Protein AF-A0AAD7AFH5-F1 (afdb_monomer_lite)

pLDDT: mean 79.19, std 22.58, range [30.28, 98.25]

Sequence (135 aa):
MSTRVCSRPLPSPRAKLTPLAASGVFSVGASILIDAPREKVWQILIDLPSYGKWNPFTRSMTVVSKSGSSLDDQTLVVGRLFISAVNIPPGMTPPRMSGTSLVTTLEHDNFRSAWVTPPAFGRGLCPWSGGRCSR

Structure (mmCIF, N/CA/C/O backbone):
data_AF-A0AAD7AFH5-F1
#
_entry.id   AF-A0AAD7AFH5-F1
#
loop_
_atom_site.group_PDB
_atom_site.id
_atom_site.type_symbol
_atom_site.label_atom_id
_atom_site.label_alt_id
_atom_site.label_comp_id
_atom_site.label_asym_id
_atom_site.label_entity_id
_atom_site.label_seq_id
_atom_site.pdbx_PDB_ins_code
_atom_site.Cartn_x
_atom_site.Cartn_y
_atom_site.Cartn_z
_atom_site.occupancy
_atom_site.B_iso_or_equiv
_atom_site.auth_seq_id
_atom_site.auth_comp_id
_atom_site.auth_asym_id
_atom_site.auth_atom_id
_atom_site.pdbx_PDB_model_num
ATOM 1 N N . MET A 1 1 ? -8.189 -13.302 -67.628 1.00 43.25 1 MET A N 1
ATOM 2 C CA . MET A 1 1 ? -8.700 -13.839 -66.347 1.00 43.25 1 MET A CA 1
ATOM 3 C C . MET A 1 1 ? -7.773 -14.951 -65.886 1.00 43.25 1 MET A C 1
ATOM 5 O O . MET A 1 1 ? -7.646 -15.935 -66.595 1.00 43.25 1 MET A O 1
ATOM 9 N N . SER A 1 2 ? -7.078 -14.777 -64.762 1.00 39.88 2 SER A N 1
ATOM 10 C CA . SER A 1 2 ? -6.349 -15.865 -64.098 1.00 39.88 2 SER A CA 1
ATOM 11 C C . SER A 1 2 ? -6.234 -15.531 -62.613 1.00 39.88 2 SER A C 1
ATOM 13 O O . SER A 1 2 ? -5.358 -14.784 -62.182 1.00 39.88 2 SER A O 1
ATOM 15 N N . THR A 1 3 ? -7.209 -15.997 -61.839 1.00 39.31 3 THR A N 1
ATOM 16 C CA . THR A 1 3 ? -7.230 -15.907 -60.378 1.00 39.31 3 THR A CA 1
ATOM 17 C C . THR A 1 3 ? -6.414 -17.063 -59.813 1.00 39.31 3 THR A C 1
ATOM 19 O O . THR A 1 3 ? -6.829 -18.217 -59.901 1.00 39.31 3 THR A O 1
ATOM 22 N N . ARG A 1 4 ? -5.252 -16.767 -59.222 1.00 38.69 4 ARG A N 1
ATOM 23 C CA . ARG A 1 4 ? -4.531 -17.741 -58.396 1.00 38.69 4 ARG A CA 1
ATOM 24 C C . ARG A 1 4 ? -5.231 -17.853 -57.045 1.00 38.69 4 ARG A C 1
ATOM 26 O O . ARG A 1 4 ? -5.227 -16.911 -56.261 1.00 38.69 4 ARG A O 1
ATOM 33 N N . VAL A 1 5 ? -5.826 -19.013 -56.793 1.00 45.09 5 VAL A N 1
ATOM 34 C CA . VAL A 1 5 ? -6.322 -19.412 -55.475 1.00 45.09 5 VAL A CA 1
ATOM 35 C C . VAL A 1 5 ? -5.116 -19.866 -54.653 1.00 45.09 5 VAL A C 1
ATOM 37 O O . VAL A 1 5 ? -4.462 -20.846 -54.999 1.00 45.09 5 VAL A O 1
ATOM 40 N N . CYS A 1 6 ? -4.792 -19.143 -53.580 1.00 37.84 6 CYS A N 1
ATOM 41 C CA . CYS A 1 6 ? -3.841 -19.618 -52.578 1.00 37.84 6 CYS A CA 1
ATOM 42 C C . CYS A 1 6 ? -4.508 -20.721 -51.750 1.00 37.84 6 CYS A C 1
ATOM 44 O O . CYS A 1 6 ? -5.272 -20.440 -50.826 1.00 37.84 6 CYS A O 1
ATOM 46 N N . SER A 1 7 ? -4.224 -21.979 -52.073 1.00 45.38 7 SER A N 1
ATOM 47 C CA . SER A 1 7 ? -4.633 -23.124 -51.261 1.00 45.38 7 SER A CA 1
ATOM 48 C C . SER A 1 7 ? -3.821 -23.127 -49.963 1.00 45.38 7 SER A C 1
ATOM 50 O O . SER A 1 7 ? -2.614 -23.368 -49.972 1.00 45.38 7 SER A O 1
ATOM 52 N N . ARG A 1 8 ? -4.470 -22.848 -48.829 1.00 50.91 8 ARG A N 1
ATOM 53 C CA . ARG A 1 8 ? -3.885 -23.084 -47.502 1.00 50.91 8 ARG A CA 1
ATOM 54 C C . ARG A 1 8 ? -3.641 -24.593 -47.333 1.00 50.91 8 ARG A C 1
ATOM 56 O O . ARG A 1 8 ? -4.577 -25.357 -47.570 1.00 50.91 8 ARG A O 1
ATOM 63 N N . PRO A 1 9 ? -2.452 -25.046 -46.897 1.00 48.06 9 PRO A N 1
ATOM 64 C CA . PRO A 1 9 ? -2.264 -26.444 -46.533 1.00 48.06 9 PRO A CA 1
ATOM 65 C C . PRO A 1 9 ? -3.179 -26.800 -45.356 1.00 48.06 9 PRO A C 1
ATOM 67 O O . PRO A 1 9 ? -3.266 -26.044 -44.384 1.00 48.06 9 PRO A O 1
ATOM 70 N N . LEU A 1 10 ? -3.859 -27.944 -45.442 1.00 55.50 10 LEU A N 1
ATOM 71 C CA . LEU A 1 10 ? -4.605 -28.513 -44.320 1.00 55.50 10 LEU A CA 1
ATOM 72 C C . LEU A 1 10 ? -3.627 -28.840 -43.176 1.00 55.50 10 LEU A C 1
ATOM 74 O O . LEU A 1 10 ? -2.546 -29.374 -43.443 1.00 55.50 10 LEU A O 1
ATOM 78 N N . PRO A 1 11 ? -3.964 -28.544 -41.908 1.00 49.62 11 PRO A N 1
ATOM 79 C CA . PRO A 1 11 ? -3.103 -28.908 -40.794 1.00 49.62 11 PRO A CA 1
ATOM 80 C C . PRO A 1 11 ? -3.004 -30.436 -40.668 1.00 49.62 11 PRO A C 1
ATOM 82 O O . PRO A 1 11 ? -4.006 -31.149 -40.661 1.00 49.62 11 PRO A O 1
ATOM 85 N N . SER A 1 12 ? -1.766 -30.926 -40.581 1.00 55.00 12 SER A N 1
ATOM 86 C CA . SER A 1 12 ? -1.417 -32.335 -40.364 1.00 55.00 12 SER A CA 1
ATOM 87 C C . SER A 1 12 ? -2.033 -32.878 -39.057 1.00 55.00 12 SER A C 1
ATOM 89 O O . SER A 1 12 ? -2.091 -32.135 -38.074 1.00 55.00 12 SER A O 1
ATOM 91 N N . PRO A 1 13 ? -2.435 -34.166 -38.966 1.00 51.44 13 PRO A N 1
ATOM 92 C CA . PRO A 1 13 ? -3.238 -34.692 -37.854 1.00 51.44 13 PRO A CA 1
ATOM 93 C C . PRO A 1 13 ? -2.464 -34.900 -36.538 1.00 51.44 13 PRO A C 1
ATOM 95 O O . PRO A 1 13 ? -2.952 -35.563 -35.624 1.00 51.44 13 PRO A O 1
ATOM 98 N N . ARG A 1 14 ? -1.238 -34.380 -36.415 1.00 52.81 14 ARG A N 1
ATOM 99 C CA . ARG A 1 14 ? -0.383 -34.556 -35.231 1.00 52.81 14 ARG A CA 1
ATOM 100 C C . ARG A 1 14 ? 0.077 -33.224 -34.656 1.00 52.81 14 ARG A C 1
ATOM 102 O O . ARG A 1 14 ? 1.265 -32.960 -34.535 1.00 52.81 14 ARG A O 1
ATOM 109 N N . ALA A 1 15 ? -0.878 -32.418 -34.221 1.00 52.12 15 ALA A N 1
ATOM 110 C CA . ALA A 1 15 ? -0.637 -31.476 -33.142 1.00 52.12 15 ALA A CA 1
ATOM 111 C C . ALA A 1 15 ? -1.582 -31.856 -32.005 1.00 52.12 15 ALA A C 1
ATOM 113 O O . ALA A 1 15 ? -2.760 -31.506 -32.016 1.00 52.12 15 ALA A O 1
ATOM 114 N N . LYS A 1 16 ? -1.068 -32.601 -31.019 1.00 53.75 16 LYS A N 1
ATOM 115 C CA . LYS A 1 16 ? -1.654 -32.585 -29.678 1.00 53.75 16 LYS A CA 1
ATOM 116 C C . LYS A 1 16 ? -1.468 -31.156 -29.177 1.00 53.75 16 LYS A C 1
ATOM 118 O O . LYS A 1 16 ? -0.434 -30.838 -28.600 1.00 53.75 16 LYS A O 1
ATOM 123 N N . LEU A 1 17 ? -2.411 -30.277 -29.505 1.00 54.12 17 LEU A N 1
ATOM 124 C CA . LEU A 1 17 ? -2.473 -28.952 -28.919 1.00 54.12 17 LEU A CA 1
ATOM 125 C C . LEU A 1 17 ? -2.773 -29.185 -27.443 1.00 54.12 17 LEU A C 1
ATOM 127 O O . LEU A 1 17 ? -3.902 -29.502 -27.070 1.00 54.12 17 LEU A O 1
ATOM 131 N N . THR A 1 18 ? -1.742 -29.093 -26.605 1.00 54.44 18 THR A N 1
ATOM 132 C CA . THR A 1 18 ? -1.925 -28.770 -25.193 1.00 54.44 18 THR A CA 1
ATOM 133 C C . THR A 1 18 ? -2.911 -27.603 -25.163 1.00 54.44 18 THR A C 1
ATOM 135 O O . THR A 1 18 ? -2.697 -26.650 -25.923 1.00 54.44 18 THR A O 1
ATOM 138 N N . PRO A 1 19 ? -4.007 -27.663 -24.386 1.00 55.03 19 PRO A N 1
ATOM 139 C CA . PRO A 1 19 ? -4.919 -26.536 -24.302 1.00 55.03 19 PRO A CA 1
ATOM 140 C C . PRO A 1 19 ? -4.098 -25.276 -24.035 1.00 55.03 19 PRO A C 1
ATOM 142 O O . PRO A 1 19 ? -3.243 -25.280 -23.146 1.00 55.03 19 PRO A O 1
ATOM 145 N N . LEU A 1 20 ? -4.313 -24.230 -24.839 1.00 56.22 20 LEU A N 1
ATOM 146 C CA . LEU A 1 20 ? -3.789 -22.899 -24.548 1.00 56.22 20 LEU A CA 1
ATOM 147 C C . LEU A 1 20 ? -4.149 -22.634 -23.084 1.00 56.22 20 LEU A C 1
ATOM 149 O O . LEU A 1 20 ? -5.325 -22.768 -22.750 1.00 56.22 20 LEU A O 1
ATOM 153 N N . ALA A 1 21 ? -3.168 -22.382 -22.212 1.00 56.50 21 ALA A N 1
ATOM 154 C CA . ALA A 1 21 ? -3.404 -22.209 -20.783 1.00 56.50 21 ALA A CA 1
ATOM 155 C C . ALA A 1 21 ? -4.442 -21.095 -20.578 1.00 56.50 21 ALA A C 1
ATOM 157 O O . ALA A 1 21 ? -4.113 -19.912 -20.594 1.00 56.50 21 ALA A O 1
ATOM 158 N N . ALA A 1 22 ? -5.713 -21.476 -20.447 1.00 60.47 22 ALA A N 1
ATOM 159 C CA . ALA A 1 22 ? -6.842 -20.551 -20.466 1.00 60.47 22 ALA A CA 1
ATOM 160 C C . ALA A 1 22 ? -6.948 -19.745 -19.161 1.00 60.47 22 ALA A C 1
ATOM 162 O O . ALA A 1 22 ? -7.771 -18.844 -19.048 1.00 60.47 22 ALA A O 1
ATOM 163 N N . SER A 1 23 ? -6.092 -20.040 -18.181 1.00 62.81 23 SER A N 1
ATOM 164 C CA . SER A 1 23 ? -6.034 -19.354 -16.895 1.00 62.81 23 SER A CA 1
ATOM 165 C C . SER A 1 23 ? -4.648 -19.524 -16.263 1.00 62.81 23 SER A C 1
ATOM 167 O O . SER A 1 23 ? -4.466 -20.307 -15.334 1.00 62.81 23 SER A O 1
ATOM 169 N N . GLY A 1 24 ? -3.642 -18.812 -16.770 1.00 75.56 24 GLY A N 1
ATOM 170 C CA . GLY A 1 24 ? -2.303 -18.747 -16.162 1.00 75.56 24 GLY A CA 1
ATOM 171 C C . GLY A 1 24 ? -2.260 -17.929 -14.862 1.00 75.56 24 GLY A C 1
ATOM 172 O O . GLY A 1 24 ? -1.379 -17.091 -14.705 1.00 75.56 24 GLY A O 1
ATOM 173 N N . VAL A 1 25 ? -3.234 -18.102 -13.963 1.00 80.12 25 VAL A N 1
ATOM 174 C CA . VAL A 1 25 ? -3.288 -17.392 -12.677 1.00 80.12 25 VAL A CA 1
ATOM 175 C C . VAL A 1 25 ? -2.506 -18.192 -11.641 1.00 80.12 25 VAL A C 1
ATOM 177 O O . VAL A 1 25 ? -2.837 -19.341 -11.358 1.00 80.12 25 VAL A O 1
ATOM 180 N N . PHE A 1 26 ? -1.480 -17.574 -11.062 1.00 87.44 26 PHE A N 1
ATOM 181 C CA . PHE A 1 26 ? -0.713 -18.115 -9.943 1.00 87.44 26 PHE A CA 1
ATOM 182 C C . PHE A 1 26 ? -1.007 -17.290 -8.686 1.00 87.44 26 PHE A C 1
ATOM 184 O O . PHE A 1 26 ? -0.919 -16.064 -8.724 1.00 87.44 26 PHE A O 1
ATOM 191 N N . SER A 1 27 ? -1.360 -17.957 -7.585 1.00 89.69 27 SER A N 1
ATOM 192 C CA . SER A 1 27 ? -1.647 -17.317 -6.297 1.00 89.69 27 SER A CA 1
ATOM 193 C C . SER A 1 27 ? -0.648 -17.784 -5.248 1.00 89.69 27 SER A C 1
ATOM 195 O O . SER A 1 27 ? -0.392 -18.979 -5.118 1.00 89.69 27 SER A O 1
ATOM 197 N N . VAL A 1 28 ? -0.115 -16.841 -4.476 1.00 93.50 28 VAL A N 1
ATOM 198 C CA . VAL A 1 28 ? 0.830 -17.094 -3.386 1.00 93.50 28 VAL A CA 1
ATOM 199 C C . VAL A 1 28 ? 0.409 -16.299 -2.155 1.00 93.50 28 VAL A C 1
ATOM 201 O O . VAL A 1 28 ? -0.077 -15.176 -2.270 1.00 93.50 28 VAL A O 1
ATOM 204 N N . GLY A 1 29 ? 0.584 -16.898 -0.979 1.00 95.06 29 GLY A N 1
ATOM 205 C CA . GLY A 1 29 ? 0.354 -16.268 0.315 1.00 95.06 29 GLY A CA 1
ATOM 206 C C . GLY A 1 29 ? 1.571 -16.445 1.214 1.00 95.06 29 GLY A C 1
ATOM 207 O O . GLY A 1 29 ? 2.296 -17.432 1.099 1.00 95.06 29 GLY A O 1
ATOM 208 N N . ALA A 1 30 ? 1.793 -15.481 2.099 1.00 96.25 30 ALA A N 1
ATOM 209 C CA . ALA A 1 30 ? 2.838 -15.525 3.110 1.00 96.25 30 ALA A CA 1
ATOM 210 C C . ALA A 1 30 ? 2.314 -14.905 4.408 1.00 96.25 30 ALA A C 1
ATOM 212 O O . ALA A 1 30 ? 1.401 -14.080 4.390 1.00 96.25 30 ALA A O 1
ATOM 213 N N . SER A 1 31 ? 2.908 -15.296 5.529 1.00 96.69 31 SER A N 1
ATOM 214 C CA . SER A 1 31 ? 2.577 -14.779 6.854 1.00 96.69 31 SER A CA 1
ATOM 215 C C . SER A 1 31 ? 3.837 -14.670 7.699 1.00 96.69 31 SER A C 1
ATOM 217 O O . SER A 1 31 ? 4.744 -15.492 7.567 1.00 96.69 31 SER A O 1
ATOM 219 N N . ILE A 1 32 ? 3.873 -13.688 8.593 1.00 96.75 32 ILE A N 1
ATOM 220 C CA . ILE A 1 32 ? 4.962 -13.485 9.548 1.00 96.75 32 ILE A CA 1
ATOM 221 C C . ILE A 1 32 ? 4.387 -12.971 10.869 1.00 96.75 32 ILE A C 1
ATOM 223 O O . ILE A 1 32 ? 3.384 -12.259 10.874 1.00 96.75 32 ILE A O 1
ATOM 227 N N . LEU A 1 33 ? 5.016 -13.342 11.984 1.00 97.81 33 LEU A N 1
ATOM 228 C CA . LEU A 1 33 ? 4.706 -12.794 13.302 1.00 97.81 33 LEU A CA 1
ATOM 229 C C . LEU A 1 33 ? 5.531 -11.525 13.528 1.00 97.81 33 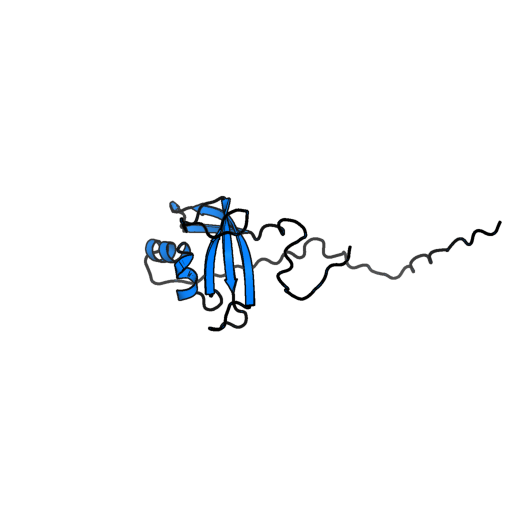LEU A C 1
ATOM 231 O O . LEU A 1 33 ? 6.750 -11.540 13.363 1.00 97.81 33 LEU A O 1
ATOM 235 N N . ILE A 1 34 ? 4.864 -10.439 13.909 1.00 97.44 34 ILE A N 1
ATOM 236 C CA . ILE A 1 34 ? 5.494 -9.163 14.254 1.00 97.44 34 ILE A CA 1
ATOM 237 C C . ILE A 1 34 ? 5.195 -8.903 15.726 1.00 97.44 34 ILE A C 1
ATOM 239 O O . ILE A 1 34 ? 4.031 -8.802 16.106 1.00 97.44 34 ILE A O 1
ATOM 243 N N . ASP A 1 35 ? 6.241 -8.786 16.540 1.00 98.19 35 ASP A N 1
ATOM 244 C CA . ASP A 1 35 ? 6.120 -8.477 17.966 1.00 98.19 35 ASP A CA 1
ATOM 245 C C . ASP A 1 35 ? 5.858 -6.975 18.177 1.00 98.19 35 ASP A C 1
ATOM 247 O O . ASP A 1 35 ? 6.741 -6.186 18.517 1.00 98.19 35 ASP A O 1
ATOM 251 N N . ALA A 1 36 ? 4.641 -6.548 17.839 1.00 97.69 36 ALA A N 1
ATOM 252 C CA . ALA A 1 36 ? 4.162 -5.183 18.007 1.00 97.69 36 ALA A CA 1
ATOM 253 C C . ALA A 1 36 ? 2.623 -5.144 18.056 1.00 97.69 36 ALA A C 1
ATOM 255 O O . ALA A 1 36 ? 1.963 -6.014 17.484 1.00 97.69 36 ALA A O 1
ATOM 256 N N . PRO A 1 37 ? 2.020 -4.103 18.661 1.00 98.25 37 PRO A N 1
ATOM 257 C CA . PRO A 1 37 ? 0.579 -3.884 18.578 1.00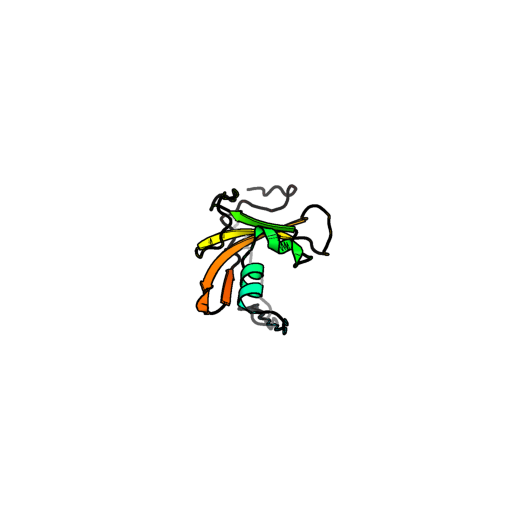 98.25 37 PRO A CA 1
ATOM 258 C C . PRO A 1 37 ? 0.106 -3.775 17.123 1.00 98.25 37 PRO A C 1
ATOM 260 O O . PRO A 1 37 ? 0.693 -3.033 16.326 1.00 98.25 37 PRO A O 1
ATOM 263 N N . ARG A 1 38 ? -0.979 -4.477 16.778 1.00 97.38 38 ARG A N 1
ATOM 264 C CA . ARG A 1 38 ? -1.520 -4.522 15.407 1.00 97.38 38 ARG A CA 1
ATOM 265 C C . ARG A 1 38 ? -1.889 -3.136 14.874 1.00 97.38 38 ARG A C 1
ATOM 267 O O . ARG A 1 38 ? -1.667 -2.865 13.701 1.00 97.38 38 ARG A O 1
ATOM 274 N N . GLU A 1 39 ? -2.366 -2.235 15.732 1.00 98.00 39 GLU A N 1
ATOM 275 C CA . GLU A 1 39 ? -2.740 -0.865 15.370 1.00 98.00 39 GLU A CA 1
ATOM 276 C C . GLU A 1 39 ? -1.521 -0.075 14.883 1.00 98.00 39 GLU A C 1
ATOM 278 O O . GLU A 1 39 ? -1.594 0.639 13.884 1.00 98.00 39 GLU A O 1
ATOM 283 N N . LYS A 1 40 ? -0.373 -0.266 15.544 1.00 97.44 40 LYS A N 1
ATOM 284 C CA . LYS A 1 40 ? 0.894 0.358 15.152 1.00 97.44 40 LYS A CA 1
ATOM 285 C C . LYS A 1 40 ? 1.389 -0.195 13.818 1.00 97.44 40 LYS A C 1
ATOM 287 O O . LYS A 1 40 ? 1.814 0.570 12.957 1.00 97.44 40 LYS A O 1
ATOM 292 N N . VAL A 1 41 ? 1.329 -1.516 13.636 1.00 97.44 41 VAL A N 1
ATOM 293 C CA . VAL A 1 41 ? 1.708 -2.157 12.366 1.00 97.44 41 VAL A CA 1
ATOM 294 C C . VAL A 1 41 ? 0.817 -1.653 11.234 1.00 97.44 41 VAL A C 1
ATOM 296 O O . VAL A 1 41 ? 1.311 -1.281 10.174 1.00 97.44 41 VAL A O 1
ATOM 299 N N . TRP A 1 42 ? -0.488 -1.571 11.475 1.00 97.69 42 TRP A N 1
ATOM 300 C CA . TRP A 1 42 ? -1.451 -1.105 10.490 1.00 97.69 42 TRP A CA 1
ATOM 301 C C . TRP A 1 42 ? -1.196 0.324 10.032 1.00 97.69 42 TRP A C 1
ATOM 303 O O . TRP A 1 42 ? -1.155 0.564 8.829 1.00 97.69 42 TRP A O 1
ATOM 313 N N . GLN A 1 43 ? -0.945 1.246 10.968 1.00 96.94 43 GLN A N 1
ATOM 314 C CA . GLN A 1 43 ? -0.587 2.631 10.648 1.00 96.94 43 GLN A CA 1
ATOM 315 C C . GLN A 1 43 ? 0.632 2.711 9.718 1.00 96.94 43 GLN A C 1
ATOM 317 O O . GLN A 1 43 ? 0.648 3.535 8.810 1.00 96.94 43 GLN A O 1
ATOM 322 N N . ILE A 1 44 ? 1.619 1.826 9.898 1.00 96.31 44 ILE A N 1
ATOM 323 C CA . ILE A 1 44 ? 2.808 1.753 9.035 1.00 96.31 44 ILE A CA 1
ATOM 324 C C . ILE A 1 44 ? 2.468 1.181 7.650 1.00 96.31 44 ILE A C 1
ATOM 326 O O . ILE A 1 44 ? 2.995 1.657 6.646 1.00 96.31 44 ILE A O 1
ATOM 330 N N . LEU A 1 45 ? 1.601 0.165 7.575 1.00 95.69 45 LEU A N 1
ATOM 331 C CA . LEU A 1 45 ? 1.239 -0.489 6.311 1.00 95.69 45 LEU A CA 1
ATOM 332 C C . LEU A 1 45 ? 0.416 0.411 5.380 1.00 95.69 45 LEU A C 1
ATOM 334 O O . LEU A 1 45 ? 0.518 0.266 4.162 1.00 95.69 45 LEU A O 1
ATOM 338 N N . ILE A 1 46 ? -0.383 1.328 5.931 1.00 96.19 46 ILE A N 1
ATOM 339 C CA . ILE A 1 46 ? -1.224 2.246 5.143 1.00 96.19 46 ILE A CA 1
ATOM 340 C C . ILE A 1 46 ? -0.586 3.624 4.900 1.00 96.19 46 ILE A C 1
ATOM 342 O O . ILE A 1 46 ? -1.145 4.421 4.146 1.00 96.19 46 ILE A O 1
ATOM 346 N N . ASP A 1 47 ? 0.577 3.909 5.495 1.00 95.81 47 ASP A N 1
ATOM 347 C CA . ASP A 1 47 ? 1.350 5.137 5.262 1.00 95.81 47 ASP A CA 1
ATOM 348 C C . ASP A 1 47 ? 2.183 5.015 3.973 1.00 95.81 47 ASP A C 1
ATOM 350 O O . ASP A 1 47 ? 3.352 4.612 3.980 1.00 95.81 47 ASP A O 1
ATOM 354 N N . LEU A 1 48 ? 1.560 5.353 2.836 1.00 94.56 48 LEU A N 1
ATOM 355 C CA . LEU A 1 48 ? 2.209 5.293 1.522 1.00 94.56 48 LEU A CA 1
ATOM 356 C C . LEU A 1 48 ? 3.474 6.172 1.418 1.00 94.56 48 LEU A C 1
ATOM 358 O O . LEU A 1 48 ? 4.494 5.661 0.937 1.00 94.56 48 LEU A O 1
ATOM 362 N N . PRO A 1 49 ? 3.481 7.440 1.882 1.00 93.44 49 PRO A N 1
ATOM 363 C CA . PRO A 1 49 ? 4.690 8.265 1.872 1.00 93.44 49 PRO A CA 1
ATOM 364 C C . PRO A 1 49 ? 5.900 7.628 2.573 1.00 93.44 49 PRO A C 1
ATOM 366 O O . PRO A 1 49 ? 7.028 7.755 2.090 1.00 93.44 49 PRO A O 1
ATOM 369 N N . SER A 1 50 ? 5.689 6.914 3.684 1.00 94.88 50 SER A N 1
ATOM 370 C CA . SER A 1 50 ? 6.771 6.243 4.423 1.00 94.88 50 SER A CA 1
ATOM 371 C C . SER A 1 50 ? 7.040 4.798 3.989 1.00 94.88 50 SER A C 1
ATOM 373 O O . SER A 1 50 ? 7.941 4.169 4.550 1.00 94.88 50 SER A O 1
ATOM 375 N N . TYR A 1 51 ? 6.325 4.252 3.003 1.00 94.56 51 TYR A N 1
ATOM 376 C CA . TYR A 1 51 ? 6.386 2.824 2.656 1.00 94.56 51 TYR A CA 1
ATOM 377 C C . TYR A 1 51 ? 7.802 2.335 2.296 1.00 94.56 51 TYR A C 1
ATOM 379 O O . TYR A 1 51 ? 8.210 1.223 2.638 1.00 94.56 51 TYR A O 1
ATOM 387 N N . GLY A 1 52 ? 8.602 3.196 1.658 1.00 92.75 52 GLY A N 1
ATOM 388 C CA . GLY A 1 52 ? 9.993 2.895 1.302 1.00 92.75 52 GLY A CA 1
ATOM 389 C C . GLY A 1 52 ? 10.963 2.794 2.488 1.00 92.75 52 GLY A C 1
ATOM 390 O O . GLY A 1 52 ? 12.089 2.338 2.311 1.00 92.75 52 GLY A O 1
ATOM 391 N N . LYS A 1 53 ? 10.559 3.188 3.706 1.00 93.69 53 LYS A N 1
ATOM 392 C CA . LYS A 1 53 ? 11.401 3.045 4.910 1.00 93.69 53 LYS A CA 1
ATOM 393 C C . LYS A 1 53 ? 11.562 1.590 5.342 1.00 93.69 53 LYS A C 1
ATOM 395 O O . LYS A 1 53 ? 12.571 1.257 5.954 1.00 93.69 53 LYS A O 1
ATOM 400 N N . TRP A 1 54 ? 10.574 0.744 5.051 1.00 92.19 54 TRP A N 1
ATOM 401 C CA . TRP A 1 54 ? 10.584 -0.665 5.446 1.00 92.19 54 TRP A CA 1
ATOM 402 C C . TRP A 1 54 ? 10.635 -1.620 4.249 1.00 92.19 54 TRP A C 1
ATOM 404 O O . TRP A 1 54 ? 11.142 -2.731 4.390 1.00 92.19 54 TRP A O 1
ATOM 414 N N . ASN A 1 55 ? 10.153 -1.212 3.069 1.00 93.56 55 ASN A N 1
ATOM 415 C CA . ASN A 1 55 ? 10.229 -2.029 1.860 1.00 93.56 55 ASN A CA 1
ATOM 416 C C . ASN A 1 55 ? 11.454 -1.643 1.004 1.00 93.56 55 ASN A C 1
ATOM 418 O O . ASN A 1 55 ? 11.426 -0.599 0.352 1.00 93.56 55 ASN A O 1
ATOM 422 N N . PRO A 1 56 ? 12.499 -2.489 0.915 1.00 91.44 56 PRO A N 1
ATOM 423 C CA . PRO A 1 56 ? 13.745 -2.145 0.221 1.00 91.44 56 PRO A CA 1
ATOM 424 C C . PRO A 1 56 ? 13.609 -2.036 -1.307 1.00 91.44 56 PRO A C 1
ATOM 426 O O . PRO A 1 56 ? 14.488 -1.472 -1.964 1.00 91.44 56 PRO A O 1
ATOM 429 N N . PHE A 1 57 ? 12.533 -2.572 -1.888 1.00 92.12 57 PHE A N 1
ATOM 430 C CA . PHE A 1 57 ? 12.265 -2.492 -3.325 1.00 92.12 57 PHE A CA 1
ATOM 431 C C . PHE A 1 57 ? 11.487 -1.231 -3.700 1.00 92.12 57 PHE A C 1
ATOM 433 O O . PHE A 1 57 ? 11.527 -0.815 -4.857 1.00 92.12 57 PHE A O 1
ATOM 440 N N . THR A 1 58 ? 10.792 -0.610 -2.747 1.00 92.62 58 THR A N 1
ATOM 441 C CA . THR A 1 58 ? 9.929 0.546 -2.992 1.00 92.62 58 THR A CA 1
ATOM 442 C C . THR A 1 58 ? 10.659 1.833 -2.632 1.00 92.62 58 THR A C 1
ATOM 444 O O . THR A 1 58 ? 11.095 2.025 -1.504 1.00 92.62 58 THR A O 1
ATOM 447 N N . ARG A 1 59 ? 10.777 2.755 -3.589 1.00 91.75 59 ARG A N 1
ATOM 448 C CA . ARG A 1 59 ? 11.376 4.081 -3.373 1.00 91.75 59 ARG A CA 1
ATOM 449 C C . ARG A 1 59 ? 10.362 5.098 -2.882 1.00 91.75 59 ARG A C 1
ATOM 451 O O . ARG A 1 59 ? 10.671 5.891 -2.000 1.00 91.75 59 ARG A O 1
ATOM 458 N N . SER A 1 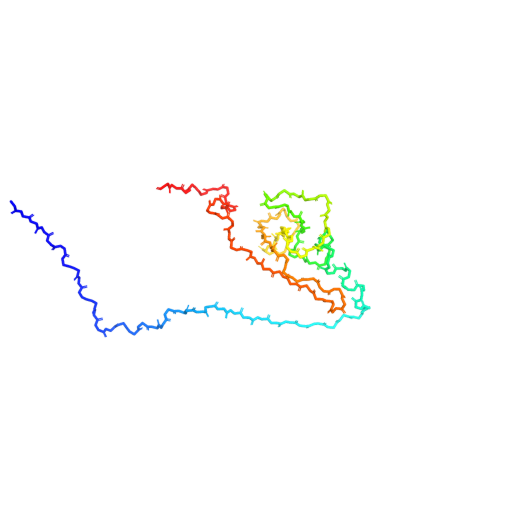60 ? 9.170 5.066 -3.458 1.00 92.69 60 SER A N 1
ATOM 459 C CA . SER A 1 60 ? 8.055 5.913 -3.060 1.00 92.69 60 SER A CA 1
ATOM 460 C C . SER A 1 60 ? 6.738 5.262 -3.453 1.00 92.69 60 SER A C 1
ATOM 462 O O . SER A 1 60 ? 6.671 4.484 -4.410 1.00 92.69 60 SER A O 1
ATOM 464 N N . MET A 1 61 ? 5.692 5.596 -2.707 1.00 95.75 61 MET A N 1
ATOM 465 C CA . MET A 1 61 ? 4.311 5.377 -3.108 1.00 95.75 61 MET A CA 1
ATOM 466 C C . MET A 1 61 ? 3.571 6.695 -2.972 1.00 95.75 61 MET A C 1
ATOM 468 O O . MET A 1 61 ? 3.673 7.363 -1.946 1.00 95.75 61 MET A O 1
ATOM 472 N N . THR A 1 62 ? 2.863 7.081 -4.025 1.00 96.50 62 THR A N 1
ATOM 473 C CA . THR A 1 62 ? 2.208 8.386 -4.090 1.00 96.50 62 THR A CA 1
ATOM 474 C C . THR A 1 62 ? 0.800 8.218 -4.619 1.00 96.50 62 THR A C 1
ATOM 476 O O . THR A 1 62 ? 0.607 7.637 -5.687 1.00 96.50 62 THR A O 1
ATOM 479 N N . VAL A 1 63 ? -0.183 8.716 -3.876 1.00 96.81 63 VAL A N 1
ATOM 480 C CA . VAL A 1 63 ? -1.575 8.800 -4.313 1.00 96.81 63 VAL A CA 1
ATOM 481 C C . VAL A 1 63 ? -1.670 9.807 -5.452 1.00 96.81 63 VAL A C 1
ATOM 483 O O . VAL A 1 63 ? -1.160 10.927 -5.355 1.00 96.81 63 VAL A O 1
ATOM 486 N N . VAL A 1 64 ? -2.327 9.400 -6.534 1.00 96.00 64 VAL A N 1
ATOM 487 C CA . VAL A 1 64 ? -2.447 10.188 -7.758 1.00 96.00 64 VAL A CA 1
ATOM 488 C C . VAL A 1 64 ? -3.896 10.333 -8.205 1.00 96.00 64 VAL A C 1
ATOM 490 O O . VAL A 1 64 ? -4.767 9.508 -7.915 1.00 96.00 64 VAL A O 1
ATOM 493 N N . SER A 1 65 ? -4.149 11.395 -8.961 1.00 93.81 65 SER A N 1
ATOM 494 C CA . SER A 1 65 ? -5.376 11.567 -9.725 1.00 93.81 65 SER A CA 1
ATOM 495 C C . SER A 1 65 ? -5.462 10.540 -10.864 1.00 93.81 65 SER A C 1
ATOM 497 O O . SER A 1 65 ? -4.493 9.866 -11.220 1.00 93.81 65 SER A O 1
ATOM 499 N N . LYS A 1 66 ? -6.620 10.480 -11.529 1.00 89.06 66 LYS A N 1
ATOM 500 C CA . LYS A 1 66 ? -6.796 9.673 -12.750 1.00 89.06 66 LYS A CA 1
ATOM 501 C C . LYS A 1 66 ? -5.865 10.087 -13.900 1.00 89.06 66 LYS A C 1
ATOM 503 O O . LYS A 1 66 ? -5.637 9.281 -14.793 1.00 89.06 66 LYS A O 1
ATOM 508 N N . SER A 1 67 ? -5.331 11.312 -13.884 1.00 88.25 67 SER A N 1
ATOM 509 C CA . SER A 1 67 ? -4.345 11.791 -14.863 1.00 88.25 67 SER A CA 1
ATOM 510 C C . SER A 1 67 ? -2.898 11.452 -14.487 1.00 88.25 67 SER A C 1
ATOM 512 O O . SER A 1 67 ? -1.991 11.792 -15.239 1.00 88.25 67 SER A O 1
ATOM 514 N N . GLY A 1 68 ? -2.666 10.802 -13.340 1.00 87.62 68 GLY A N 1
ATOM 515 C CA . GLY A 1 68 ? -1.332 10.438 -12.855 1.00 87.62 68 GLY A CA 1
ATOM 516 C C . GLY A 1 68 ? -0.605 11.549 -12.091 1.00 87.62 68 GLY A C 1
ATOM 517 O O . GLY A 1 68 ? 0.555 11.376 -11.727 1.00 87.62 68 GLY A O 1
ATOM 518 N N . SER A 1 69 ? -1.262 12.680 -11.827 1.00 93.00 69 SER A N 1
ATOM 519 C CA . SER A 1 69 ? -0.691 13.782 -11.043 1.00 93.00 69 SER A CA 1
ATOM 520 C C . SER A 1 69 ? -0.793 13.481 -9.549 1.00 93.00 69 SER A C 1
ATOM 522 O O . SER A 1 69 ? -1.836 13.003 -9.104 1.00 93.00 69 SER A O 1
ATOM 524 N N . SER A 1 70 ? 0.255 13.774 -8.772 1.00 95.31 70 SER A N 1
ATOM 525 C CA . SER A 1 70 ? 0.217 13.636 -7.307 1.00 95.31 70 SER A CA 1
ATOM 526 C C . SER A 1 70 ? -0.926 14.456 -6.717 1.00 95.31 70 SER A C 1
ATOM 528 O O . SER A 1 70 ? -1.139 15.596 -7.126 1.00 95.31 70 SER A O 1
ATOM 530 N N . LEU A 1 71 ? -1.643 13.876 -5.758 1.00 95.25 71 LEU A N 1
ATOM 531 C CA . LEU A 1 71 ? -2.602 14.610 -4.935 1.00 95.25 71 LEU A CA 1
ATOM 532 C C . LEU A 1 71 ? -1.895 15.230 -3.726 1.00 95.25 71 LEU A C 1
ATOM 534 O O . LEU A 1 71 ? -0.873 14.711 -3.279 1.00 95.25 71 LEU A O 1
ATOM 538 N N . ASP A 1 72 ? -2.451 16.298 -3.165 1.00 95.56 72 ASP A N 1
ATOM 539 C CA . ASP A 1 72 ? -1.951 16.849 -1.897 1.00 95.56 72 ASP A CA 1
ATOM 540 C C . ASP A 1 72 ? -2.288 15.912 -0.730 1.00 95.56 72 ASP A C 1
ATOM 542 O O . ASP A 1 72 ? -1.468 15.644 0.145 1.00 95.56 72 ASP A O 1
ATOM 546 N N . ASP A 1 73 ? -3.497 15.351 -0.761 1.00 95.62 73 ASP A N 1
ATOM 547 C CA . ASP A 1 73 ? -3.949 14.349 0.190 1.00 95.62 73 ASP A CA 1
ATOM 548 C C . ASP A 1 73 ? -3.441 12.951 -0.202 1.00 95.62 73 ASP A C 1
ATOM 550 O O . ASP A 1 73 ? -3.922 12.318 -1.148 1.00 95.62 73 ASP A O 1
ATOM 554 N N . GLN A 1 74 ? -2.464 12.474 0.565 1.00 96.12 74 GLN A N 1
ATOM 555 C CA . GLN A 1 74 ? -1.838 11.162 0.414 1.00 96.12 74 GLN A CA 1
ATOM 556 C C . GLN A 1 74 ? -2.520 10.064 1.247 1.00 96.12 74 GLN A C 1
ATOM 558 O O . GLN A 1 74 ? -1.998 8.951 1.339 1.00 96.12 74 GLN A O 1
ATOM 563 N N . THR A 1 75 ? -3.690 10.331 1.841 1.00 94.75 75 THR A N 1
ATOM 564 C CA . THR A 1 75 ? -4.469 9.309 2.542 1.00 94.75 75 THR A CA 1
ATOM 565 C C . THR A 1 75 ? -4.947 8.232 1.568 1.00 94.75 75 THR A C 1
ATOM 567 O O . THR A 1 75 ? -5.519 8.506 0.503 1.00 94.75 75 THR A O 1
ATOM 570 N N . LEU A 1 76 ? -4.718 6.976 1.954 1.00 94.56 76 LEU A N 1
ATOM 571 C CA . LEU A 1 76 ? -5.212 5.809 1.241 1.00 94.56 76 LEU A CA 1
ATOM 572 C C . LEU A 1 76 ? -6.735 5.737 1.388 1.00 94.56 76 LEU A C 1
ATOM 574 O O . LEU A 1 76 ? -7.253 5.699 2.497 1.00 94.56 76 LEU A O 1
ATOM 578 N N . VAL A 1 77 ? -7.456 5.719 0.268 1.00 95.69 77 VAL A N 1
ATOM 579 C CA . VAL A 1 77 ? -8.923 5.633 0.241 1.00 95.69 77 VAL A CA 1
ATOM 580 C C . VAL A 1 77 ? -9.329 4.686 -0.880 1.00 95.69 77 VAL A C 1
ATOM 582 O O . VAL A 1 77 ? -8.706 4.676 -1.945 1.00 95.69 77 VAL A O 1
ATOM 585 N N . VAL A 1 78 ? -10.379 3.893 -0.657 1.00 97.31 78 VAL A N 1
ATOM 586 C CA . VAL A 1 78 ? -10.952 3.014 -1.688 1.00 97.31 78 VAL A CA 1
ATOM 587 C C . VAL A 1 78 ? -11.307 3.828 -2.935 1.00 97.31 78 VAL A C 1
ATOM 589 O O . VAL A 1 78 ? -11.874 4.915 -2.851 1.00 97.31 78 VAL A O 1
ATOM 592 N N . GLY A 1 79 ? -10.946 3.311 -4.109 1.00 95.44 79 GLY A N 1
ATOM 593 C CA . GLY A 1 79 ? -11.167 3.974 -5.393 1.00 95.44 79 GLY A CA 1
ATOM 594 C C . GLY A 1 79 ? -10.076 4.969 -5.804 1.00 95.44 79 GLY A C 1
ATOM 595 O O . GLY A 1 79 ? -10.096 5.430 -6.948 1.00 95.44 79 GLY A O 1
ATOM 596 N N . ARG A 1 80 ? -9.106 5.287 -4.932 1.00 95.19 80 ARG A N 1
ATOM 597 C CA . ARG A 1 80 ? -7.935 6.091 -5.316 1.00 95.19 80 ARG A CA 1
ATOM 598 C C . ARG A 1 80 ? -6.875 5.245 -6.012 1.00 95.19 80 ARG A C 1
ATOM 600 O O . ARG A 1 80 ? -6.713 4.054 -5.737 1.00 95.19 80 ARG A O 1
ATOM 607 N N . LEU A 1 81 ? -6.146 5.898 -6.911 1.00 96.31 81 LEU A N 1
ATOM 608 C CA . LEU A 1 81 ? -4.954 5.345 -7.535 1.00 96.31 81 LEU A CA 1
ATOM 609 C C . LEU A 1 81 ? -3.722 5.763 -6.736 1.00 96.31 81 LEU A C 1
ATOM 611 O O . LEU A 1 81 ? -3.661 6.874 -6.212 1.00 96.31 81 LEU A O 1
ATOM 615 N N . PHE A 1 82 ? -2.716 4.902 -6.703 1.00 96.50 82 PHE A N 1
ATOM 616 C CA . PHE A 1 82 ? -1.368 5.281 -6.302 1.00 96.50 82 PHE A CA 1
ATOM 617 C C . PHE A 1 82 ? -0.343 4.699 -7.272 1.00 96.50 82 PHE A C 1
ATOM 619 O O . PHE A 1 82 ? -0.581 3.675 -7.918 1.00 96.50 82 PHE A O 1
ATOM 626 N N . ILE A 1 83 ? 0.801 5.365 -7.375 1.00 95.69 83 ILE A N 1
ATOM 627 C CA . ILE A 1 83 ? 1.954 4.905 -8.145 1.00 95.69 83 ILE A CA 1
ATOM 628 C C . ILE A 1 83 ? 3.034 4.459 -7.169 1.00 95.69 83 ILE A C 1
ATOM 630 O O . ILE A 1 83 ? 3.446 5.235 -6.310 1.00 95.69 83 ILE A O 1
ATOM 634 N N . SER A 1 84 ? 3.513 3.228 -7.331 1.00 94.50 84 SER A N 1
ATOM 635 C CA . SER A 1 84 ? 4.690 2.707 -6.637 1.00 94.50 84 SER A CA 1
ATOM 636 C C . SER A 1 84 ? 5.901 2.815 -7.548 1.00 94.50 84 SER A C 1
ATOM 638 O O . SER A 1 84 ? 5.918 2.200 -8.614 1.00 94.50 84 SER A O 1
ATOM 640 N N . ALA A 1 85 ? 6.919 3.560 -7.136 1.00 93.56 85 ALA A N 1
ATOM 641 C CA . ALA A 1 85 ? 8.203 3.613 -7.820 1.00 93.56 85 ALA A CA 1
ATOM 642 C C . ALA A 1 85 ? 9.141 2.558 -7.214 1.00 93.56 85 ALA A C 1
ATOM 644 O O . ALA A 1 85 ? 9.386 2.579 -6.005 1.00 93.56 85 ALA A O 1
ATOM 645 N N . VAL A 1 86 ? 9.646 1.624 -8.025 1.00 91.94 86 VAL A N 1
ATOM 646 C CA . VAL A 1 86 ? 10.339 0.418 -7.540 1.00 91.94 86 VAL A CA 1
ATOM 647 C C . VAL A 1 86 ? 11.698 0.180 -8.204 1.00 91.94 86 VAL A C 1
ATOM 649 O O . VAL A 1 86 ? 11.934 0.567 -9.352 1.00 91.94 86 VAL A O 1
ATOM 652 N N . ASN A 1 87 ? 12.578 -0.507 -7.474 1.00 90.50 87 ASN A N 1
ATOM 653 C CA . ASN A 1 87 ? 13.888 -0.975 -7.918 1.00 90.50 87 ASN A CA 1
ATOM 654 C C . ASN A 1 87 ? 13.993 -2.495 -7.770 1.00 90.50 87 ASN A C 1
ATOM 656 O O . ASN A 1 87 ? 13.822 -3.032 -6.679 1.00 90.50 87 ASN A O 1
ATOM 660 N N . ILE A 1 88 ? 14.305 -3.176 -8.874 1.00 85.12 88 ILE A N 1
ATOM 661 C CA . ILE A 1 88 ? 14.599 -4.613 -8.918 1.00 85.12 88 ILE A CA 1
ATOM 662 C C . ILE A 1 88 ? 15.909 -4.777 -9.711 1.00 85.12 88 ILE A C 1
ATOM 664 O O . ILE A 1 88 ? 15.900 -4.497 -10.913 1.00 85.12 88 ILE A O 1
ATOM 668 N N . PRO A 1 89 ? 17.041 -5.180 -9.096 1.00 85.19 89 PRO A N 1
ATOM 669 C CA . PRO A 1 89 ? 17.256 -5.466 -7.667 1.00 85.19 89 PRO A CA 1
ATOM 670 C C . PRO A 1 89 ? 17.084 -4.222 -6.766 1.00 85.19 89 PRO A C 1
ATOM 672 O O . PRO A 1 89 ? 17.068 -3.103 -7.286 1.00 85.19 89 PRO A O 1
ATOM 675 N N . PRO A 1 90 ? 16.961 -4.389 -5.431 1.00 84.44 90 PRO A N 1
ATOM 676 C CA . PRO A 1 90 ? 16.818 -3.259 -4.519 1.00 84.44 90 PRO A CA 1
ATOM 677 C C . PRO A 1 90 ? 18.078 -2.385 -4.559 1.00 84.44 90 PRO A C 1
ATOM 679 O O . PRO A 1 90 ? 19.200 -2.878 -4.677 1.00 84.44 90 PRO A O 1
ATOM 682 N N . GLY A 1 91 ? 17.895 -1.069 -4.480 1.00 80.31 91 GLY A N 1
ATOM 683 C CA . GLY A 1 91 ? 18.992 -0.112 -4.589 1.00 80.31 91 GLY A CA 1
ATOM 684 C C . GLY A 1 91 ? 18.560 1.329 -4.341 1.00 80.31 91 GLY A C 1
ATOM 685 O O . GLY A 1 91 ? 17.371 1.655 -4.360 1.00 80.31 91 GLY A O 1
ATOM 686 N N . MET A 1 92 ? 19.549 2.197 -4.116 1.00 77.75 92 MET A N 1
ATOM 687 C CA . MET A 1 92 ? 19.357 3.631 -3.846 1.00 77.75 92 MET A CA 1
ATOM 688 C C . MET A 1 92 ? 19.319 4.493 -5.116 1.00 77.75 92 MET A C 1
ATOM 690 O O . MET A 1 92 ? 19.195 5.711 -5.033 1.00 77.75 92 MET A O 1
ATOM 694 N N . THR A 1 93 ? 19.438 3.876 -6.291 1.00 80.69 93 THR A N 1
ATOM 695 C CA . THR A 1 93 ? 19.370 4.561 -7.584 1.00 80.69 93 THR A CA 1
ATOM 696 C C . THR A 1 93 ? 17.953 5.065 -7.875 1.00 80.69 93 THR A C 1
ATOM 698 O O . THR A 1 93 ? 16.988 4.568 -7.279 1.00 80.69 93 THR A O 1
ATOM 701 N N . PRO A 1 94 ? 17.795 6.043 -8.788 1.00 81.81 94 PRO A N 1
ATOM 702 C CA . PRO A 1 94 ? 16.476 6.464 -9.246 1.00 81.81 94 PRO A CA 1
ATOM 703 C C . PRO A 1 94 ? 15.624 5.261 -9.689 1.00 81.81 94 PRO A C 1
ATOM 705 O O . PRO A 1 94 ? 16.177 4.319 -10.269 1.00 81.81 94 PRO A O 1
ATOM 708 N N . PRO A 1 95 ? 14.306 5.275 -9.413 1.00 80.44 95 PRO A N 1
ATOM 709 C CA . PRO A 1 95 ? 13.431 4.145 -9.690 1.00 80.44 95 PRO A CA 1
ATOM 710 C C . PRO A 1 95 ? 13.439 3.803 -11.179 1.00 80.44 95 PRO A C 1
ATOM 712 O O . PRO A 1 95 ? 13.220 4.667 -12.027 1.00 80.44 95 PRO A O 1
ATOM 715 N N . ARG A 1 96 ? 13.682 2.530 -11.497 1.00 77.88 96 ARG A N 1
ATOM 716 C CA . ARG A 1 96 ? 13.718 2.049 -12.890 1.00 77.88 96 ARG A CA 1
ATOM 717 C C . ARG A 1 96 ? 12.337 1.736 -13.449 1.00 77.88 96 ARG A C 1
ATOM 719 O O . ARG A 1 96 ? 12.171 1.677 -14.664 1.00 77.88 96 ARG A O 1
ATOM 726 N N . MET A 1 97 ? 11.370 1.480 -12.572 1.00 84.94 97 MET A N 1
ATOM 727 C CA . MET A 1 97 ? 10.019 1.075 -12.937 1.00 84.94 97 MET A CA 1
ATOM 728 C C . MET A 1 97 ? 9.004 1.726 -12.009 1.00 84.94 97 MET A C 1
ATOM 730 O O . MET A 1 97 ? 9.296 2.014 -10.845 1.00 84.94 97 MET A O 1
ATOM 734 N N . SER A 1 98 ? 7.792 1.913 -12.516 1.00 90.69 98 SER A N 1
ATOM 735 C CA . SER A 1 98 ? 6.647 2.294 -11.707 1.00 90.69 98 SER A CA 1
ATOM 736 C C . SER A 1 98 ? 5.432 1.434 -12.040 1.00 90.69 98 SER A C 1
ATOM 738 O O . SER A 1 98 ? 5.265 0.973 -13.170 1.00 90.69 98 SER A O 1
ATOM 740 N N . GLY A 1 99 ? 4.600 1.190 -11.032 1.00 90.44 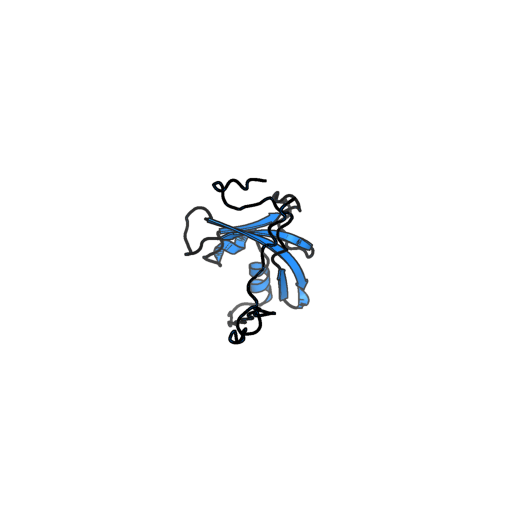99 GLY A N 1
ATOM 741 C CA . GLY A 1 99 ? 3.341 0.466 -11.163 1.00 90.44 99 GLY A CA 1
ATOM 742 C C . GLY A 1 99 ? 2.195 1.314 -10.638 1.00 90.44 99 GLY A C 1
ATOM 743 O O . GLY A 1 99 ? 2.292 1.867 -9.546 1.00 90.44 99 GLY A O 1
ATOM 744 N N . THR A 1 100 ? 1.112 1.413 -11.404 1.00 94.12 100 THR A N 1
ATOM 745 C CA . THR A 1 100 ? -0.133 2.029 -10.928 1.00 94.12 100 THR A CA 1
ATOM 746 C C . THR A 1 100 ? -1.003 0.960 -10.283 1.00 94.12 100 THR A C 1
ATOM 748 O O . THR A 1 100 ? -1.130 -0.136 -10.827 1.00 94.12 100 THR A O 1
ATOM 751 N N . SER A 1 101 ? -1.616 1.277 -9.149 1.00 95.75 101 SER A N 1
ATOM 752 C CA . SER A 1 101 ? -2.540 0.389 -8.443 1.00 95.75 101 SER A CA 1
ATOM 753 C C . SER A 1 101 ? -3.791 1.142 -8.006 1.00 95.75 101 SER A C 1
ATOM 755 O O . SER A 1 101 ? -3.726 2.327 -7.687 1.00 95.75 101 SER A O 1
ATOM 757 N N . LEU A 1 102 ? -4.926 0.446 -7.993 1.00 96.00 102 LEU A N 1
ATOM 758 C CA . LEU A 1 102 ? -6.227 0.924 -7.533 1.00 96.00 102 LEU A CA 1
ATOM 759 C C . LEU A 1 102 ? -6.568 0.263 -6.202 1.00 96.00 102 LEU A C 1
ATOM 761 O O . LEU A 1 102 ? -6.614 -0.964 -6.126 1.00 96.00 102 LEU A O 1
ATOM 765 N N . VAL A 1 103 ? -6.863 1.066 -5.184 1.00 96.94 103 VAL A N 1
ATOM 766 C CA . VAL A 1 103 ? -7.319 0.562 -3.882 1.00 96.94 103 VAL A CA 1
ATOM 767 C C . VAL A 1 103 ? -8.739 0.021 -4.017 1.00 96.94 103 VAL A C 1
ATOM 769 O O . VAL A 1 103 ? -9.660 0.768 -4.352 1.00 96.94 103 VAL A O 1
ATOM 772 N N . THR A 1 104 ? -8.933 -1.264 -3.733 1.00 97.44 104 THR A N 1
ATOM 773 C CA . THR A 1 104 ? -10.246 -1.928 -3.806 1.00 97.44 104 THR A CA 1
ATOM 774 C C . THR A 1 104 ? -10.859 -2.164 -2.435 1.00 97.44 104 THR A C 1
ATOM 776 O O . THR A 1 104 ? -12.077 -2.256 -2.318 1.00 97.44 104 THR A O 1
ATOM 779 N N . THR A 1 105 ? -10.031 -2.268 -1.397 1.00 97.25 105 THR A N 1
ATOM 780 C CA . THR A 1 105 ? -10.480 -2.558 -0.033 1.00 97.25 105 THR A CA 1
ATOM 781 C C . THR A 1 105 ? -9.608 -1.808 0.959 1.00 97.25 105 THR A C 1
ATOM 783 O O . THR A 1 105 ? -8.383 -1.814 0.829 1.00 97.25 105 THR A O 1
ATOM 786 N N . LEU A 1 106 ? -10.246 -1.183 1.946 1.00 97.69 106 LEU A N 1
ATOM 787 C CA . LEU A 1 106 ? -9.597 -0.590 3.106 1.00 97.69 106 LEU A CA 1
ATOM 788 C C . LEU A 1 106 ? -10.551 -0.697 4.301 1.00 97.69 106 LEU A C 1
ATOM 790 O O . LEU A 1 106 ? -11.528 0.040 4.388 1.00 97.69 106 LEU A O 1
ATOM 794 N N . GLU A 1 107 ? -10.282 -1.644 5.190 1.00 97.50 107 GLU A N 1
ATOM 795 C CA . GLU A 1 107 ? -11.090 -1.938 6.373 1.00 97.50 107 GLU A CA 1
ATOM 796 C C . GLU A 1 107 ? -10.219 -1.743 7.616 1.00 97.50 107 GLU A C 1
ATOM 798 O O . GLU A 1 107 ? -9.341 -2.561 7.901 1.00 97.50 107 GLU A O 1
ATOM 803 N N . HIS A 1 108 ? -10.440 -0.653 8.354 1.00 96.19 108 HIS A N 1
ATOM 804 C CA . HIS A 1 108 ? -9.650 -0.343 9.549 1.00 96.19 108 HIS A CA 1
ATOM 805 C C . HIS A 1 108 ? -9.956 -1.289 10.718 1.00 96.19 108 HIS A C 1
ATOM 807 O O . HIS A 1 108 ? -9.033 -1.656 11.437 1.00 96.19 108 HIS A O 1
ATOM 813 N N . ASP A 1 109 ? -11.208 -1.739 10.854 1.00 96.56 109 ASP A N 1
ATOM 814 C CA . ASP A 1 109 ? -11.636 -2.633 11.942 1.00 96.56 109 ASP A CA 1
ATOM 815 C C . ASP A 1 109 ? -11.024 -4.039 11.817 1.00 96.56 109 ASP A C 1
ATOM 817 O O . ASP A 1 109 ? -10.708 -4.680 12.818 1.00 96.56 109 ASP A O 1
ATOM 821 N N . ASN A 1 110 ? -10.811 -4.496 10.577 1.00 96.38 110 ASN A N 1
ATOM 822 C CA . ASN A 1 110 ? -10.242 -5.809 10.255 1.00 96.38 110 ASN A CA 1
ATOM 823 C C . ASN A 1 110 ? -8.762 -5.750 9.844 1.00 96.38 110 ASN A C 1
ATOM 825 O O . ASN A 1 110 ? -8.196 -6.781 9.480 1.00 96.38 110 ASN A O 1
ATOM 829 N N . PHE A 1 111 ? -8.140 -4.565 9.863 1.00 97.12 111 PHE A N 1
ATOM 830 C CA . PHE A 1 111 ? -6.743 -4.349 9.460 1.00 97.12 111 PHE A CA 1
ATOM 831 C C . PHE A 1 111 ? -6.415 -4.906 8.062 1.00 97.12 111 PHE A C 1
ATOM 833 O O . PHE A 1 111 ? -5.375 -5.535 7.845 1.00 97.12 111 PHE A O 1
ATOM 840 N N . ARG A 1 112 ? -7.328 -4.700 7.104 1.00 96.81 112 ARG A N 1
ATOM 841 C CA . ARG A 1 112 ? -7.246 -5.283 5.760 1.00 96.81 112 ARG A CA 1
ATOM 842 C C . ARG A 1 112 ? -7.192 -4.203 4.691 1.00 96.81 112 ARG A C 1
ATOM 844 O O . ARG A 1 112 ? -8.068 -3.345 4.608 1.00 96.81 112 ARG A O 1
ATOM 851 N N . SER A 1 113 ? -6.199 -4.290 3.813 1.00 96.75 113 SER A N 1
ATOM 852 C CA . SER A 1 113 ? -6.144 -3.526 2.567 1.00 96.75 113 SER A CA 1
ATOM 853 C C . SER A 1 113 ? -5.953 -4.460 1.381 1.00 96.75 113 SER A C 1
ATOM 855 O O . SER A 1 113 ? -5.383 -5.546 1.496 1.00 96.75 113 SER A O 1
ATOM 857 N N . ALA A 1 114 ? -6.472 -4.046 0.231 1.00 96.50 114 ALA A N 1
ATOM 858 C CA . ALA A 1 114 ? -6.233 -4.720 -1.032 1.00 96.50 114 ALA A CA 1
ATOM 859 C C . ALA A 1 114 ? -6.224 -3.705 -2.170 1.00 96.50 114 ALA A C 1
ATOM 861 O O . ALA A 1 114 ? -6.916 -2.680 -2.134 1.00 96.50 114 ALA A O 1
ATOM 862 N N . TRP A 1 115 ? -5.446 -4.016 -3.195 1.00 96.75 115 TRP A N 1
ATOM 863 C CA . TRP A 1 115 ? -5.392 -3.249 -4.423 1.00 96.75 115 TRP A CA 1
ATOM 864 C C . TRP A 1 115 ? -5.182 -4.173 -5.611 1.00 96.75 115 TRP A C 1
ATOM 866 O O . TRP A 1 115 ? -4.708 -5.302 -5.482 1.00 96.75 115 TRP A O 1
ATOM 876 N N . VAL A 1 116 ? -5.524 -3.660 -6.784 1.00 95.06 116 VAL A N 1
ATOM 877 C CA . VAL A 1 116 ? -5.302 -4.331 -8.063 1.00 95.06 116 VAL A CA 1
ATOM 878 C C . VAL A 1 116 ? -4.505 -3.418 -8.975 1.00 95.06 116 VAL A C 1
ATOM 880 O O . VAL A 1 116 ? -4.639 -2.196 -8.917 1.00 95.06 116 VAL A O 1
ATOM 883 N N . THR A 1 117 ? -3.697 -3.994 -9.856 1.00 91.31 117 THR A N 1
ATOM 884 C CA . THR A 1 117 ? -3.163 -3.248 -10.995 1.00 91.31 117 THR A CA 1
ATOM 885 C C . THR A 1 117 ? -4.298 -3.083 -12.007 1.00 91.31 117 THR A C 1
ATOM 887 O O . THR A 1 117 ? -4.765 -4.093 -12.541 1.00 91.31 117 THR A O 1
ATOM 890 N N . PRO A 1 118 ? -4.802 -1.859 -12.258 1.00 86.31 118 PRO A N 1
ATOM 891 C CA . PRO A 1 118 ? -5.839 -1.673 -13.257 1.00 86.31 118 PRO A CA 1
ATOM 892 C C . PRO A 1 118 ? -5.281 -2.042 -14.642 1.00 86.31 118 PRO A C 1
ATOM 894 O O . PRO A 1 118 ? -4.085 -1.847 -14.892 1.00 86.31 118 PRO A O 1
ATOM 897 N N . PRO A 1 119 ? -6.117 -2.554 -15.564 1.00 75.94 119 PRO A N 1
ATOM 898 C CA . PRO A 1 119 ? -5.709 -2.693 -16.955 1.00 75.94 119 PRO A CA 1
ATOM 899 C C . PRO A 1 119 ? -5.206 -1.336 -17.452 1.00 75.94 119 PRO A C 1
ATOM 901 O O . PRO A 1 119 ? -5.775 -0.303 -17.096 1.00 75.94 119 PRO A O 1
ATOM 904 N N . ALA A 1 120 ? -4.119 -1.339 -18.230 1.00 59.56 120 ALA A N 1
ATOM 905 C CA . ALA A 1 120 ? -3.497 -0.115 -18.721 1.00 59.56 120 ALA A CA 1
ATOM 906 C C . ALA A 1 120 ? -4.573 0.837 -19.269 1.00 59.56 120 ALA A C 1
ATOM 908 O O . ALA A 1 120 ? -5.330 0.468 -20.172 1.00 59.56 120 ALA A O 1
ATOM 909 N N . PHE A 1 121 ? -4.670 2.034 -18.681 1.00 45.59 121 PHE A N 1
ATOM 910 C CA . PHE A 1 121 ? -5.595 3.079 -19.109 1.00 45.59 121 PHE A CA 1
ATOM 911 C C . PHE A 1 121 ? -5.240 3.504 -20.535 1.00 45.59 121 PHE A C 1
ATOM 913 O O . PHE A 1 121 ? -4.433 4.401 -20.739 1.00 45.59 121 PHE A O 1
ATOM 920 N N . GLY A 1 122 ? -5.837 2.838 -21.523 1.00 37.28 122 GLY A N 1
ATOM 921 C CA . GLY A 1 122 ? -5.664 3.157 -22.932 1.00 37.28 122 GLY A CA 1
ATOM 922 C C . GLY A 1 122 ? -4.262 2.858 -23.469 1.00 37.28 122 GLY A C 1
ATOM 923 O O . GLY A 1 122 ? -3.238 2.926 -22.796 1.00 37.28 122 GLY A O 1
ATOM 924 N N . ARG A 1 123 ? -4.205 2.515 -24.752 1.00 34.75 123 ARG A N 1
ATOM 925 C CA . ARG A 1 123 ? -2.953 2.449 -25.507 1.00 34.75 123 ARG A CA 1
ATOM 926 C C . ARG A 1 123 ? -2.296 3.834 -25.447 1.00 34.75 123 ARG A C 1
ATOM 928 O O . ARG A 1 123 ? -2.875 4.783 -25.963 1.00 34.75 123 ARG A O 1
ATOM 935 N N . GLY A 1 124 ? -1.120 3.959 -24.835 1.00 32.22 124 GLY A N 1
ATOM 936 C CA . GLY A 1 124 ? -0.366 5.216 -24.897 1.00 32.22 124 GLY A CA 1
ATOM 937 C C . GLY A 1 124 ? 0.800 5.365 -23.927 1.00 32.22 124 GLY A C 1
ATOM 938 O O . GLY A 1 124 ? 1.758 6.053 -24.255 1.00 32.22 124 GLY A O 1
ATOM 939 N N . LEU A 1 125 ? 0.781 4.700 -22.772 1.00 38.91 125 LEU A N 1
ATOM 940 C CA . LEU A 1 125 ? 1.873 4.812 -21.801 1.00 38.91 125 LEU A CA 1
ATOM 941 C C . LEU A 1 125 ? 2.760 3.568 -21.851 1.00 38.91 125 LEU A C 1
ATOM 943 O O . LEU A 1 125 ? 2.728 2.701 -20.983 1.00 38.91 125 LEU A O 1
ATOM 947 N N . CYS A 1 126 ? 3.568 3.489 -22.909 1.00 32.03 126 CYS A N 1
ATOM 948 C CA . CYS A 1 126 ? 4.826 2.758 -22.834 1.00 32.03 126 CYS A CA 1
ATOM 949 C C . CYS A 1 126 ? 5.684 3.421 -21.738 1.00 32.03 126 CYS A C 1
ATOM 951 O O . CYS A 1 126 ? 5.947 4.617 -21.847 1.00 32.03 126 CYS A O 1
ATOM 953 N N . PRO A 1 127 ? 6.199 2.685 -20.736 1.00 40.91 127 PRO A N 1
ATOM 954 C CA . PRO A 1 127 ? 7.154 3.233 -19.767 1.00 40.91 127 PRO A CA 1
ATOM 955 C C . PRO A 1 127 ? 8.542 3.490 -20.383 1.00 40.91 127 PRO A C 1
ATOM 957 O O . PRO A 1 127 ? 9.486 3.825 -19.678 1.00 40.91 127 PRO A O 1
ATOM 960 N N . TRP A 1 128 ? 8.695 3.271 -21.692 1.00 33.59 128 TRP A N 1
ATOM 961 C CA . TRP A 1 128 ? 9.969 3.284 -22.392 1.00 33.59 128 TRP A CA 1
ATOM 962 C C . TRP A 1 128 ? 10.086 4.516 -23.286 1.00 33.59 128 TRP A C 1
ATOM 964 O O . TRP A 1 128 ? 9.440 4.611 -24.331 1.00 33.59 128 TRP A O 1
ATOM 974 N N . SER A 1 129 ? 10.978 5.430 -22.914 1.00 40.50 129 SER A N 1
ATOM 975 C CA . SER A 1 129 ? 11.464 6.539 -23.739 1.00 40.50 129 SER A CA 1
ATOM 976 C C . SER A 1 129 ? 12.416 6.050 -24.845 1.00 40.50 129 SER A C 1
ATOM 978 O O . SER A 1 129 ? 13.555 6.495 -24.947 1.00 40.50 129 SER A O 1
ATOM 980 N N . GLY A 1 130 ? 11.962 5.117 -25.692 1.00 36.09 130 GLY A N 1
ATOM 981 C CA . GLY A 1 130 ? 12.805 4.598 -26.778 1.00 36.09 130 GLY A CA 1
ATOM 982 C C . GLY A 1 130 ? 12.132 3.808 -27.903 1.00 36.09 130 GLY A C 1
ATOM 983 O O . GLY A 1 130 ? 12.7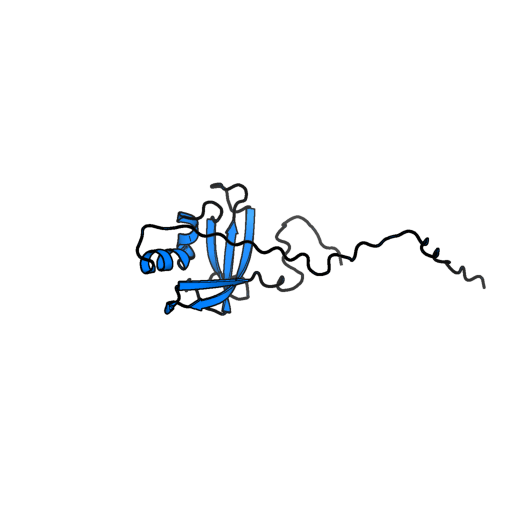73 3.568 -28.922 1.00 36.09 130 GLY A O 1
ATOM 984 N N . GLY A 1 131 ? 10.859 3.419 -27.787 1.00 30.28 131 GLY A N 1
ATOM 985 C CA . GLY A 1 131 ? 10.185 2.612 -28.812 1.00 30.28 131 GLY A CA 1
ATOM 986 C C . GLY A 1 131 ? 9.060 3.370 -29.507 1.00 30.28 131 GLY A C 1
ATOM 987 O O . GLY A 1 131 ? 7.977 3.508 -28.946 1.00 30.28 131 GLY A O 1
ATOM 988 N N . ARG A 1 132 ? 9.284 3.843 -30.739 1.00 33.25 132 ARG A N 1
ATOM 989 C CA . ARG A 1 132 ? 8.210 4.370 -31.599 1.00 33.25 132 ARG A CA 1
ATOM 990 C C . ARG A 1 132 ? 7.227 3.244 -31.933 1.00 33.25 132 ARG A C 1
ATOM 992 O O . ARG A 1 132 ? 7.603 2.302 -32.620 1.00 33.25 132 ARG A O 1
ATOM 999 N N . CYS A 1 133 ? 5.970 3.370 -31.512 1.00 38.75 133 CYS A N 1
ATOM 1000 C CA . CYS A 1 133 ? 4.876 2.597 -32.099 1.00 38.75 133 CYS A CA 1
ATOM 1001 C C . CYS A 1 133 ? 4.440 3.287 -33.399 1.00 38.75 133 CYS A C 1
ATOM 1003 O O . CYS A 1 133 ? 3.857 4.371 -33.363 1.00 38.75 133 CYS A O 1
ATOM 1005 N N . SER A 1 134 ? 4.772 2.698 -34.548 1.00 41.09 134 SER A N 1
ATOM 1006 C CA . SER A 1 134 ? 4.208 3.090 -35.845 1.00 41.09 134 SER A CA 1
ATOM 100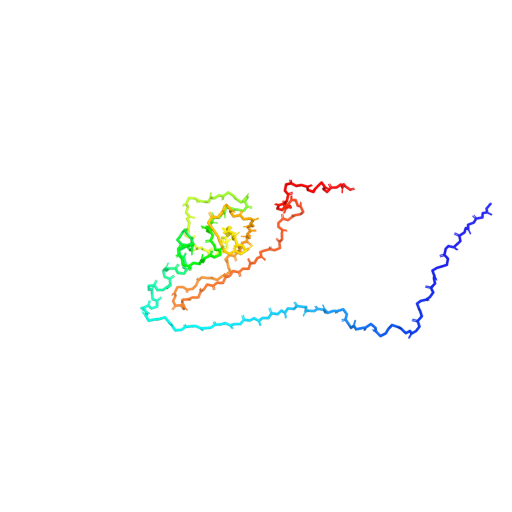7 C C . SER A 1 134 ? 2.757 2.610 -35.966 1.00 41.09 134 SER A C 1
ATOM 1009 O O . SER A 1 134 ? 2.415 1.559 -35.424 1.00 41.09 134 SER A O 1
ATOM 1011 N N . ARG A 1 135 ? 1.938 3.431 -36.638 1.00 37.25 135 ARG A N 1
ATOM 1012 C CA . ARG A 1 135 ? 0.495 3.247 -36.871 1.00 37.25 135 ARG A CA 1
ATOM 1013 C C . ARG A 1 135 ? 0.165 1.987 -37.659 1.00 37.25 135 ARG A C 1
ATOM 1015 O O . ARG A 1 135 ? 0.970 1.642 -38.551 1.00 37.25 135 ARG A O 1
#

InterPro domains:
  IPR019587 Polyketide cyclase/dehydrase [PF10604] (27-75)
  IPR023393 START-like domain superfamily [G3DSA:3.30.530.20] (25-129)

Organism: NCBI:txid1033008

Foldseek 3Di:
DDDDDDDDDDDDPDDPPPPPCPDPDDDDDDDDDDPDPLLVVLVQVQQQQCVCVPDQFFPGKFWADPVRHGDPDRGDDAQTKIKTQGDVVGDPDGGPDIFIWGWHDDDSVVSDTDIDRDDPPDPDDDVDPPDDDDD

Radius of gyration: 23.02 Å; chains: 1; bounding box: 31×52×85 Å

Secondary structure (DSSP, 8-state):
-------PPPPPS--------TT-----------SS-HHHHHHHHH-TTTGGGT-TTEEEEEEE-TTSPBPS-----TT-EEEEEE-SS--SSPPSEEEEEEEEEEETTTTEEEEE-PPPSSTT--S-TT-----